Protein AF-A0AA88X425-F1 (afdb_monomer_lite)

Foldseek 3Di:
DLLVLLLLCQQAQQQLLLQCLVPLDLVSLQVSQVVVLVVLPQPLLSVVQLVQQLVLLVVLCVPPVVQVVSVVSNVVVVVVVPTGRGNRSSQSSSCNSVPHHSLVSSLVVLLVVSLVSLVVCCVVVVAPPVRSVVVSVVCSVVSVVSNVVRHPDHNVSRDRPCVVSSVVSSCQVVDPDDPDSD

pLDDT: mean 90.87, std 10.27, range [37.12, 98.5]

Structure (mmCIF, N/CA/C/O backbone):
data_AF-A0AA88X425-F1
#
_entry.id   AF-A0AA88X425-F1
#
loop_
_atom_site.group_PDB
_atom_site.id
_atom_site.type_symbol
_atom_site.label_atom_id
_atom_site.label_alt_id
_atom_site.label_comp_id
_atom_site.label_asym_id
_atom_site.label_entity_id
_atom_site.label_seq_id
_atom_site.pdbx_PDB_ins_code
_atom_site.Cartn_x
_atom_site.Cartn_y
_atom_site.Cartn_z
_atom_site.occupancy
_atom_site.B_iso_or_equiv
_atom_site.auth_seq_id
_atom_site.auth_comp_id
_atom_site.auth_asym_id
_atom_site.auth_atom_id
_atom_site.pdbx_PDB_model_num
ATOM 1 N N . MET A 1 1 ? -16.457 8.796 11.958 1.00 37.12 1 MET A N 1
ATOM 2 C CA . MET A 1 1 ? -15.255 8.213 12.606 1.00 37.12 1 MET A CA 1
ATOM 3 C C . MET A 1 1 ? -14.405 7.345 11.659 1.00 37.12 1 MET A C 1
ATOM 5 O O . MET A 1 1 ? -13.190 7.401 11.772 1.00 37.12 1 MET A O 1
ATOM 9 N N . ALA A 1 2 ? -14.983 6.612 10.690 1.00 41.81 2 ALA A N 1
ATOM 10 C CA . ALA A 1 2 ? -14.214 5.836 9.695 1.00 41.81 2 ALA A CA 1
ATOM 11 C C . ALA A 1 2 ? -13.399 6.697 8.697 1.00 41.81 2 ALA A C 1
ATOM 13 O O . ALA A 1 2 ? -12.271 6.350 8.366 1.00 41.81 2 ALA A O 1
ATOM 14 N N . ILE A 1 3 ? -13.925 7.858 8.287 1.00 47.84 3 ILE A N 1
ATOM 15 C CA . ILE A 1 3 ? -13.300 8.752 7.288 1.00 47.84 3 ILE A CA 1
ATOM 16 C C . ILE A 1 3 ? -11.956 9.331 7.771 1.00 47.84 3 ILE A C 1
ATOM 18 O O . ILE A 1 3 ? -11.005 9.424 7.001 1.00 47.84 3 ILE A O 1
ATOM 22 N N . ALA A 1 4 ? -11.839 9.645 9.067 1.00 48.06 4 ALA A N 1
ATOM 23 C CA . ALA A 1 4 ? -10.615 10.207 9.643 1.00 48.06 4 ALA A CA 1
ATOM 24 C C . ALA A 1 4 ? -9.417 9.245 9.560 1.00 48.06 4 ALA A C 1
ATOM 26 O O . ALA A 1 4 ? -8.281 9.698 9.473 1.00 48.06 4 ALA A O 1
ATOM 27 N N . ARG A 1 5 ? -9.664 7.925 9.539 1.00 53.47 5 ARG A N 1
ATOM 28 C CA . ARG A 1 5 ? -8.610 6.901 9.440 1.00 53.47 5 ARG A CA 1
ATOM 29 C C . ARG A 1 5 ? -8.034 6.746 8.037 1.00 53.47 5 ARG A C 1
ATOM 31 O O . ARG A 1 5 ? -6.959 6.182 7.895 1.00 53.47 5 ARG A O 1
ATOM 38 N N . LEU A 1 6 ? -8.741 7.235 7.021 1.00 56.09 6 LEU A N 1
ATOM 39 C CA . LEU A 1 6 ? -8.312 7.137 5.629 1.00 56.09 6 LEU A CA 1
ATOM 40 C C . LEU A 1 6 ? -7.502 8.369 5.203 1.00 56.09 6 LEU A C 1
ATOM 42 O O . LEU A 1 6 ? -6.664 8.261 4.317 1.00 56.09 6 LEU A O 1
ATOM 46 N N . HIS A 1 7 ? -7.731 9.523 5.845 1.00 58.97 7 HIS A N 1
ATOM 47 C CA . HIS A 1 7 ? -7.074 10.805 5.555 1.00 58.97 7 HIS A CA 1
ATOM 48 C C . HIS A 1 7 ? -5.539 10.730 5.347 1.00 58.97 7 HIS A C 1
ATOM 50 O O . HIS A 1 7 ? -5.066 11.279 4.348 1.00 58.97 7 HIS A O 1
ATOM 56 N N . PRO A 1 8 ? -4.763 10.015 6.193 1.00 60.03 8 PRO A N 1
ATOM 57 C CA . PRO A 1 8 ? -3.320 9.858 5.996 1.00 60.03 8 PRO A CA 1
ATOM 58 C C . PRO A 1 8 ? -2.946 9.162 4.681 1.00 60.03 8 PRO A C 1
ATOM 60 O O . PRO A 1 8 ? -1.966 9.543 4.050 1.00 60.03 8 PRO A O 1
ATOM 63 N N . SER A 1 9 ? -3.727 8.180 4.222 1.00 66.06 9 SER A N 1
ATOM 64 C CA . SER A 1 9 ? -3.439 7.459 2.976 1.00 66.06 9 SER A CA 1
ATOM 65 C C . SER A 1 9 ? -3.578 8.355 1.743 1.00 66.06 9 SER A C 1
ATOM 67 O O . SER A 1 9 ? -2.790 8.213 0.812 1.00 66.06 9 SER A O 1
ATOM 69 N N . TYR A 1 10 ? -4.515 9.312 1.740 1.00 78.12 10 TYR A N 1
ATOM 70 C CA . TYR A 1 10 ? -4.703 10.206 0.589 1.00 78.12 10 TYR A CA 1
ATOM 71 C C . TYR A 1 10 ? -3.581 11.239 0.472 1.00 78.12 10 TYR A C 1
ATOM 73 O O . TYR A 1 10 ? -2.996 11.392 -0.595 1.00 78.12 10 TYR A O 1
ATOM 81 N N . SER A 1 11 ? -3.273 11.946 1.563 1.00 85.19 11 SER A N 1
ATOM 82 C CA . SER A 1 11 ? -2.317 13.059 1.534 1.00 85.19 11 SER A CA 1
ATOM 83 C C . SER A 1 11 ? -0.861 12.604 1.508 1.00 85.19 11 SER A C 1
ATOM 85 O O . SER A 1 11 ? -0.010 13.324 0.993 1.00 85.19 11 SER A O 1
ATOM 87 N N . LEU A 1 12 ? -0.565 11.423 2.061 1.00 91.38 12 LEU A N 1
ATOM 88 C CA . LEU A 1 12 ? 0.790 10.886 2.094 1.00 91.38 12 LEU A CA 1
ATOM 89 C C . LEU A 1 12 ? 1.071 9.946 0.923 1.00 91.38 12 LEU A C 1
ATOM 91 O O . LEU A 1 12 ? 2.123 10.072 0.319 1.00 91.38 12 LEU A O 1
ATOM 95 N N . LEU A 1 13 ? 0.189 8.988 0.610 1.00 94.56 13 LEU A N 1
ATOM 96 C CA . LEU A 1 13 ? 0.556 7.848 -0.248 1.00 94.56 13 LEU A CA 1
ATOM 97 C C . LEU A 1 13 ? 0.208 8.046 -1.730 1.00 94.56 13 LEU A C 1
ATOM 99 O O . LEU A 1 13 ? 0.926 7.514 -2.579 1.00 94.56 13 LEU A O 1
ATOM 103 N N . LEU A 1 14 ? -0.832 8.822 -2.063 1.00 95.38 14 LEU A N 1
ATOM 104 C CA . LEU A 1 14 ? -1.205 9.081 -3.463 1.00 95.38 14 LEU A CA 1
ATOM 105 C C . LEU A 1 14 ? -0.087 9.723 -4.296 1.00 95.38 14 LEU A C 1
ATOM 107 O O . LEU A 1 14 ? 0.129 9.240 -5.408 1.00 95.38 14 LEU A O 1
ATOM 111 N N . PRO A 1 15 ? 0.690 10.703 -3.789 1.00 96.12 15 PRO A N 1
ATOM 112 C CA . PRO A 1 15 ? 1.814 11.253 -4.546 1.00 96.12 15 PRO A CA 1
ATOM 113 C C . PRO A 1 15 ? 2.869 10.205 -4.935 1.00 96.12 15 PRO A C 1
ATOM 115 O O . PRO A 1 15 ? 3.408 10.240 -6.041 1.00 96.12 15 PRO A O 1
ATOM 118 N N . PHE A 1 16 ? 3.132 9.218 -4.067 1.00 97.38 16 PHE A N 1
ATOM 119 C CA . PHE A 1 16 ? 4.064 8.125 -4.376 1.00 97.38 16 PHE A CA 1
ATOM 120 C C . PHE A 1 16 ? 3.514 7.197 -5.458 1.00 97.38 16 PHE A C 1
ATOM 122 O O . PHE A 1 16 ? 4.269 6.755 -6.322 1.00 97.38 16 PHE A O 1
ATOM 129 N N . ILE A 1 17 ? 2.210 6.911 -5.428 1.00 97.69 17 ILE A N 1
ATOM 130 C CA . ILE A 1 17 ? 1.549 6.094 -6.453 1.00 97.69 17 ILE A CA 1
ATOM 131 C C . ILE A 1 17 ? 1.553 6.832 -7.784 1.00 97.69 17 ILE A C 1
ATOM 133 O O . ILE A 1 17 ? 1.909 6.237 -8.797 1.00 97.69 17 ILE A O 1
ATOM 137 N N . TYR A 1 18 ? 1.211 8.120 -7.782 1.00 97.81 18 TYR A N 1
ATOM 138 C CA . TYR A 1 18 ? 1.234 8.966 -8.969 1.00 97.81 18 TYR A CA 1
ATOM 139 C C . TYR A 1 18 ? 2.614 8.954 -9.632 1.00 97.81 18 TYR A C 1
ATOM 141 O O . TYR A 1 18 ? 2.729 8.567 -10.793 1.00 97.81 18 TYR A O 1
ATOM 149 N N . ALA A 1 19 ? 3.667 9.288 -8.880 1.00 98.00 19 ALA A N 1
ATOM 150 C CA . ALA A 1 19 ? 5.027 9.334 -9.408 1.00 98.00 19 ALA A CA 1
ATOM 151 C C . ALA A 1 19 ? 5.512 7.966 -9.917 1.00 98.00 19 ALA A C 1
ATOM 153 O O . ALA A 1 19 ? 6.100 7.891 -10.993 1.00 98.00 19 ALA A O 1
ATOM 154 N N . ALA A 1 20 ? 5.231 6.881 -9.184 1.00 97.94 20 ALA A N 1
ATOM 155 C CA . ALA A 1 20 ? 5.618 5.532 -9.599 1.00 97.94 20 ALA A CA 1
ATOM 156 C C . ALA A 1 20 ? 4.827 5.025 -10.816 1.00 97.94 20 ALA A C 1
ATOM 158 O O . ALA A 1 20 ? 5.360 4.251 -11.602 1.00 97.94 20 ALA A O 1
ATOM 159 N N . THR A 1 21 ? 3.572 5.456 -10.979 1.00 98.25 21 THR A N 1
ATOM 160 C CA . THR A 1 21 ? 2.750 5.098 -12.147 1.00 98.25 21 THR A CA 1
ATOM 161 C C . THR A 1 21 ? 3.203 5.862 -13.389 1.00 98.25 21 THR A C 1
ATOM 163 O O . THR A 1 21 ? 3.285 5.281 -14.464 1.00 98.25 21 THR A O 1
ATOM 166 N N . MET A 1 22 ? 3.512 7.156 -13.244 1.00 98.06 22 MET A N 1
ATOM 167 C CA . MET A 1 22 ? 3.965 8.009 -14.351 1.00 98.06 22 MET A CA 1
ATOM 168 C C . MET A 1 22 ? 5.350 7.613 -14.874 1.00 98.06 22 MET A C 1
ATOM 170 O O . MET A 1 22 ? 5.587 7.683 -16.078 1.00 98.06 22 MET A O 1
ATOM 174 N N . SER A 1 23 ? 6.241 7.182 -13.979 1.00 97.50 23 SER A N 1
ATOM 175 C CA . SER A 1 23 ? 7.595 6.733 -14.314 1.00 97.50 23 SER A CA 1
ATOM 176 C C . SER A 1 23 ? 7.870 5.367 -13.672 1.00 97.50 23 SER A C 1
ATOM 178 O O . SER A 1 23 ? 8.504 5.294 -12.613 1.00 97.50 23 SER A O 1
ATOM 180 N N . PRO A 1 24 ? 7.376 4.268 -14.279 1.00 97.25 24 PRO A N 1
ATOM 181 C CA . PRO A 1 24 ? 7.465 2.925 -13.715 1.00 97.25 24 PRO A CA 1
ATOM 182 C C . PRO A 1 24 ? 8.839 2.278 -13.972 1.00 97.25 24 PRO A C 1
ATOM 184 O O . PRO A 1 24 ? 8.956 1.204 -14.562 1.00 97.25 24 PRO A O 1
ATOM 187 N N . ASP A 1 25 ? 9.902 2.945 -13.525 1.00 96.56 25 ASP A N 1
ATOM 188 C CA . ASP A 1 25 ? 11.291 2.508 -13.659 1.00 96.56 25 ASP A CA 1
ATOM 189 C C . ASP A 1 25 ? 11.969 2.280 -12.293 1.00 96.56 25 ASP A C 1
ATOM 191 O O . ASP A 1 25 ? 11.482 2.682 -11.232 1.00 96.56 25 ASP A O 1
ATOM 195 N N . MET A 1 26 ? 13.115 1.591 -12.308 1.00 94.81 26 MET A N 1
ATOM 196 C CA . MET A 1 26 ? 13.769 1.128 -11.080 1.00 94.81 26 MET A CA 1
ATOM 197 C C . MET A 1 26 ? 14.377 2.285 -10.287 1.00 94.81 26 MET A C 1
ATOM 199 O O . MET A 1 26 ? 14.355 2.266 -9.057 1.00 94.81 26 MET A O 1
ATOM 203 N N . GLN A 1 27 ? 14.890 3.305 -10.976 1.00 95.19 27 GLN A N 1
ATOM 204 C CA . GLN A 1 27 ? 15.505 4.468 -10.347 1.00 95.19 27 GLN A CA 1
ATOM 205 C C . GLN A 1 27 ? 14.447 5.307 -9.629 1.00 95.19 27 GLN A C 1
ATOM 207 O O . GLN A 1 27 ? 14.647 5.681 -8.465 1.00 95.19 27 GLN A O 1
ATOM 212 N N . THR A 1 28 ? 13.314 5.555 -10.289 1.00 96.62 28 THR A N 1
ATOM 213 C CA . THR A 1 28 ? 12.164 6.246 -9.704 1.00 96.62 28 THR A CA 1
ATOM 214 C C . THR A 1 28 ? 11.634 5.471 -8.508 1.00 96.62 28 THR A C 1
ATOM 216 O O . THR A 1 28 ? 11.567 6.029 -7.411 1.00 96.62 28 THR A O 1
ATOM 219 N N . TRP A 1 29 ? 11.347 4.174 -8.659 1.00 96.00 29 TRP A N 1
ATOM 220 C CA . TRP A 1 29 ? 10.877 3.347 -7.547 1.00 96.00 29 TRP A CA 1
ATOM 221 C C . TRP A 1 29 ? 11.838 3.391 -6.349 1.00 96.00 29 TRP A C 1
ATOM 223 O O . TRP A 1 29 ? 11.402 3.670 -5.231 1.00 96.00 29 TRP A O 1
ATOM 233 N N . HIS A 1 30 ? 13.144 3.192 -6.553 1.00 96.12 30 HIS A N 1
ATOM 234 C CA . HIS A 1 30 ? 14.127 3.226 -5.462 1.00 96.12 30 HIS A CA 1
ATOM 235 C C . HIS A 1 30 ? 14.192 4.593 -4.773 1.00 96.12 30 HIS A C 1
ATOM 237 O O . HIS A 1 30 ? 14.302 4.653 -3.546 1.00 96.12 30 HIS A O 1
ATOM 243 N N . LYS A 1 31 ? 14.105 5.695 -5.532 1.00 96.06 31 LYS A N 1
ATOM 244 C CA . LYS A 1 31 ? 14.049 7.056 -4.974 1.00 96.06 31 LYS A CA 1
ATOM 245 C C . LYS A 1 31 ? 12.809 7.231 -4.098 1.00 96.06 31 LYS A C 1
ATOM 247 O O . LYS A 1 31 ? 12.939 7.631 -2.942 1.00 96.06 31 LYS A O 1
ATOM 252 N N . LEU A 1 32 ? 11.633 6.904 -4.630 1.00 97.00 32 LEU A N 1
ATOM 253 C CA . LEU A 1 32 ? 10.355 7.003 -3.921 1.00 97.00 32 LEU A CA 1
ATOM 254 C C . LEU A 1 32 ? 10.344 6.149 -2.657 1.00 97.00 32 LEU A C 1
ATOM 256 O O . LEU A 1 32 ? 9.890 6.591 -1.607 1.00 97.00 32 LEU A O 1
ATOM 260 N N . ASN A 1 33 ? 10.899 4.945 -2.745 1.00 95.62 33 ASN A N 1
ATOM 261 C CA . ASN A 1 33 ? 10.986 4.029 -1.626 1.00 95.62 33 ASN A CA 1
ATOM 262 C C . ASN A 1 33 ? 11.859 4.582 -0.492 1.00 95.62 33 ASN A C 1
ATOM 264 O O . ASN A 1 33 ? 11.437 4.527 0.655 1.00 95.62 33 ASN A O 1
ATOM 268 N N . ARG A 1 34 ? 13.025 5.173 -0.797 1.00 94.75 34 ARG A N 1
ATOM 269 C CA . ARG A 1 34 ? 13.873 5.826 0.221 1.00 94.75 34 ARG A CA 1
ATOM 270 C C . ARG A 1 34 ? 13.172 7.003 0.897 1.00 94.75 34 ARG A C 1
ATOM 272 O O . ARG A 1 34 ? 13.275 7.153 2.109 1.00 94.75 34 ARG A O 1
ATOM 279 N N . ILE A 1 35 ? 12.461 7.824 0.123 1.00 95.31 35 ILE A N 1
ATOM 280 C CA . ILE A 1 35 ? 11.703 8.958 0.670 1.00 95.31 35 ILE A CA 1
ATOM 281 C C . ILE A 1 35 ? 10.599 8.443 1.600 1.00 95.31 35 ILE A C 1
ATOM 283 O O . ILE A 1 35 ? 10.456 8.938 2.716 1.00 95.31 35 ILE A O 1
ATOM 287 N N . LEU A 1 36 ? 9.842 7.427 1.176 1.00 94.88 36 LEU A N 1
ATOM 288 C CA . LEU A 1 36 ? 8.753 6.887 1.985 1.00 94.88 36 LEU A CA 1
ATOM 289 C C . LEU A 1 36 ? 9.265 6.190 3.252 1.00 94.88 36 LEU A C 1
ATOM 291 O O . LEU A 1 36 ? 8.680 6.386 4.314 1.00 94.88 36 LEU A O 1
ATOM 295 N N . ASP A 1 37 ? 10.366 5.440 3.164 1.00 94.31 37 ASP A N 1
ATOM 296 C CA . ASP A 1 37 ? 10.998 4.782 4.317 1.00 94.31 37 ASP A CA 1
ATOM 297 C C . ASP A 1 37 ? 11.432 5.806 5.377 1.00 94.31 37 ASP A C 1
ATOM 299 O O . ASP A 1 37 ? 11.158 5.625 6.564 1.00 94.31 37 ASP A O 1
ATOM 303 N N . ALA A 1 38 ? 11.998 6.938 4.938 1.00 92.25 38 ALA A N 1
ATOM 304 C CA . ALA A 1 38 ? 12.353 8.056 5.810 1.00 92.25 38 ALA A CA 1
ATOM 305 C C . ALA A 1 38 ? 11.131 8.807 6.373 1.00 92.25 38 ALA A C 1
ATOM 307 O O . ALA A 1 38 ? 11.210 9.389 7.453 1.00 92.25 38 ALA A O 1
ATOM 308 N N . THR A 1 39 ? 10.000 8.799 5.660 1.00 90.81 39 THR A N 1
ATOM 309 C CA . THR A 1 39 ? 8.777 9.507 6.074 1.00 90.81 39 THR A CA 1
ATOM 310 C C . THR A 1 39 ? 7.945 8.695 7.072 1.00 90.81 39 THR A C 1
ATOM 312 O O . THR A 1 39 ? 7.282 9.264 7.939 1.00 90.81 39 THR A O 1
ATOM 315 N N . LEU A 1 40 ? 7.973 7.361 6.981 1.00 89.81 40 LEU A N 1
ATOM 316 C CA . LEU A 1 40 ? 7.256 6.463 7.889 1.00 89.81 40 LEU A CA 1
ATOM 317 C C . LEU A 1 40 ? 8.048 6.263 9.191 1.00 89.81 40 LEU A C 1
ATOM 319 O O . LEU A 1 40 ? 8.757 5.271 9.373 1.00 89.81 40 LEU A O 1
ATOM 323 N N . THR A 1 41 ? 7.902 7.212 10.115 1.00 85.50 41 THR A N 1
ATOM 324 C CA . THR A 1 41 ? 8.562 7.202 11.434 1.00 85.50 41 THR A CA 1
ATOM 325 C C . THR A 1 41 ? 8.009 6.127 12.372 1.00 85.50 41 THR A C 1
ATOM 327 O O . THR A 1 41 ? 8.732 5.603 13.221 1.00 85.50 41 THR A O 1
ATOM 330 N N . ASN A 1 42 ? 6.744 5.751 12.198 1.00 86.44 42 ASN A N 1
ATOM 331 C CA . ASN A 1 42 ? 6.103 4.662 12.918 1.00 86.44 42 ASN A CA 1
ATOM 332 C C . ASN A 1 42 ? 6.552 3.289 12.392 1.00 86.44 42 ASN A C 1
ATOM 334 O O . ASN A 1 42 ? 6.225 2.894 11.270 1.00 86.44 42 ASN A O 1
ATOM 338 N N . GLU A 1 43 ? 7.239 2.515 13.236 1.00 89.12 43 GLU A N 1
ATOM 339 C CA . GLU A 1 43 ? 7.752 1.190 12.877 1.00 89.12 43 GLU A CA 1
ATOM 340 C C . GLU A 1 43 ? 6.643 0.196 12.494 1.00 89.12 43 GLU A C 1
ATOM 342 O O . GLU A 1 43 ? 6.840 -0.615 11.585 1.00 89.12 43 GLU A O 1
ATOM 347 N N . VAL A 1 44 ? 5.473 0.263 13.137 1.00 91.19 44 VAL A N 1
ATOM 348 C CA . VAL A 1 44 ? 4.334 -0.620 12.841 1.00 91.19 44 VAL A CA 1
ATOM 349 C C . VAL A 1 44 ? 3.818 -0.351 11.428 1.00 91.19 44 VAL A C 1
ATOM 351 O O . VAL A 1 44 ? 3.718 -1.275 10.616 1.00 91.19 44 VAL A O 1
ATOM 354 N N . GLY A 1 45 ? 3.561 0.920 11.104 1.00 89.81 45 GLY A N 1
ATOM 355 C CA . GLY A 1 45 ? 3.130 1.340 9.769 1.00 89.81 45 GLY A CA 1
ATOM 356 C C . GLY A 1 45 ? 4.183 1.063 8.695 1.00 89.81 45 GLY A C 1
ATOM 357 O O . GLY A 1 45 ? 3.862 0.538 7.625 1.00 89.81 45 GLY A O 1
ATOM 358 N N . ARG A 1 46 ? 5.460 1.322 9.000 1.00 92.44 46 ARG A N 1
ATOM 359 C CA . ARG A 1 46 ? 6.589 1.033 8.107 1.00 92.44 46 ARG A CA 1
ATOM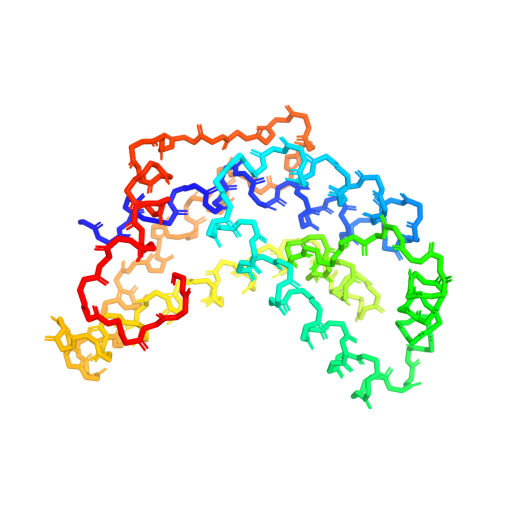 360 C C . ARG A 1 46 ? 6.676 -0.459 7.778 1.00 92.44 46 ARG A C 1
ATOM 362 O O . ARG A 1 46 ? 6.699 -0.816 6.601 1.00 92.44 46 ARG A O 1
ATOM 369 N N . LYS A 1 47 ? 6.645 -1.343 8.784 1.00 93.50 47 LYS A N 1
ATOM 370 C CA . LYS A 1 47 ? 6.674 -2.807 8.590 1.00 93.50 47 LYS A CA 1
ATOM 371 C C . LYS A 1 47 ? 5.472 -3.316 7.799 1.00 93.50 47 LYS A C 1
ATOM 373 O O . LYS A 1 47 ? 5.647 -4.159 6.915 1.00 93.50 47 LYS A O 1
ATOM 378 N N . ALA A 1 48 ? 4.275 -2.798 8.077 1.00 92.62 48 ALA A N 1
ATOM 379 C CA . ALA A 1 48 ? 3.069 -3.147 7.329 1.00 92.62 48 ALA A CA 1
ATOM 380 C C . ALA A 1 48 ? 3.212 -2.780 5.843 1.00 92.62 48 ALA A C 1
ATOM 382 O O . ALA A 1 48 ? 2.977 -3.619 4.973 1.00 92.62 48 ALA A O 1
ATOM 383 N N . SER A 1 49 ? 3.691 -1.564 5.558 1.00 95.25 49 SER A N 1
ATOM 384 C CA . SER A 1 49 ? 3.942 -1.084 4.196 1.00 95.25 49 SER A CA 1
ATOM 385 C C . SER A 1 49 ? 4.966 -1.950 3.451 1.00 95.25 49 SER A C 1
ATOM 387 O O . SER A 1 49 ? 4.715 -2.333 2.308 1.00 95.25 49 SER A O 1
ATOM 389 N N . ILE A 1 50 ? 6.080 -2.320 4.096 1.00 96.25 50 ILE A N 1
ATOM 390 C CA . ILE A 1 50 ? 7.114 -3.190 3.501 1.00 96.25 50 ILE A CA 1
ATOM 391 C C . ILE A 1 50 ? 6.569 -4.592 3.221 1.00 96.25 50 ILE A C 1
ATOM 393 O O . ILE A 1 50 ? 6.819 -5.168 2.163 1.00 96.25 50 ILE A O 1
ATOM 397 N N . THR A 1 51 ? 5.813 -5.154 4.163 1.00 95.88 51 THR A N 1
ATOM 398 C CA . THR A 1 51 ? 5.256 -6.505 4.031 1.00 95.88 51 THR A CA 1
ATOM 399 C C . THR A 1 51 ? 4.256 -6.568 2.878 1.00 95.88 51 THR A C 1
ATOM 401 O O . THR A 1 51 ? 4.327 -7.473 2.045 1.00 95.88 51 THR A O 1
ATOM 404 N N . GLN A 1 52 ? 3.359 -5.582 2.790 1.00 95.94 52 GLN A N 1
ATOM 405 C CA . GLN A 1 52 ? 2.367 -5.490 1.719 1.00 95.94 52 GLN A CA 1
ATOM 406 C C . GLN A 1 52 ? 3.019 -5.288 0.347 1.00 95.94 52 GLN A C 1
ATOM 408 O O . GLN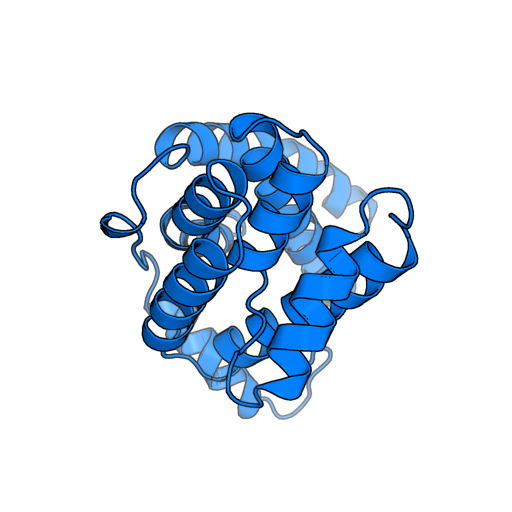 A 1 52 ? 2.674 -6.004 -0.590 1.00 95.94 52 GLN A O 1
ATOM 413 N N . GLY A 1 53 ? 3.992 -4.379 0.217 1.00 97.38 53 GLY A N 1
ATOM 414 C CA . GLY A 1 53 ? 4.669 -4.167 -1.065 1.00 97.38 53 GLY A CA 1
ATOM 415 C C . GLY A 1 53 ? 5.532 -5.358 -1.488 1.00 97.38 53 GLY A C 1
ATOM 416 O O . GLY A 1 53 ? 5.483 -5.754 -2.651 1.00 97.38 53 GLY A O 1
ATOM 417 N N . SER A 1 54 ? 6.225 -6.015 -0.550 1.00 96.75 54 SER A N 1
ATOM 418 C CA . SER A 1 54 ? 6.966 -7.262 -0.821 1.00 96.75 54 SER A CA 1
ATOM 419 C C . SER A 1 54 ? 6.043 -8.374 -1.327 1.00 96.75 54 SER A C 1
ATOM 421 O O . SER A 1 54 ? 6.366 -9.082 -2.283 1.00 96.75 54 SER A O 1
ATOM 423 N N . ALA A 1 55 ? 4.875 -8.535 -0.698 1.00 97.56 55 ALA A N 1
ATOM 424 C CA . ALA A 1 55 ? 3.884 -9.511 -1.131 1.00 97.56 55 ALA A CA 1
ATOM 425 C C . ALA A 1 55 ? 3.320 -9.162 -2.517 1.00 97.56 55 ALA A C 1
ATOM 427 O O . ALA A 1 55 ? 3.229 -10.049 -3.368 1.00 97.56 55 ALA A O 1
ATOM 428 N N . LEU A 1 56 ? 3.006 -7.886 -2.757 1.00 98.06 56 LEU A N 1
ATOM 429 C CA . LEU A 1 56 ? 2.451 -7.407 -4.020 1.00 98.06 56 LEU A CA 1
ATOM 430 C C . LEU A 1 56 ? 3.409 -7.641 -5.192 1.00 98.06 56 LEU A C 1
ATOM 432 O O . LEU A 1 56 ? 3.010 -8.279 -6.162 1.00 98.06 56 LEU A O 1
ATOM 436 N N . ILE A 1 57 ? 4.675 -7.214 -5.097 1.00 97.69 57 ILE A N 1
ATOM 437 C CA . ILE A 1 57 ? 5.639 -7.412 -6.195 1.00 97.69 57 ILE A CA 1
ATOM 438 C C . ILE A 1 57 ? 5.919 -8.897 -6.444 1.00 97.69 57 ILE A C 1
ATOM 440 O O . ILE A 1 57 ? 6.126 -9.317 -7.581 1.00 97.69 57 ILE A O 1
ATOM 444 N N . ARG A 1 58 ? 5.898 -9.721 -5.387 1.00 97.94 58 ARG A N 1
ATOM 445 C CA . ARG A 1 58 ? 6.082 -11.169 -5.508 1.00 97.94 58 ARG A CA 1
ATOM 446 C C . ARG A 1 58 ? 4.952 -11.803 -6.312 1.00 97.94 58 ARG A C 1
ATOM 448 O O . ARG A 1 58 ? 5.246 -12.608 -7.191 1.00 97.94 58 ARG A O 1
ATOM 455 N N . VAL A 1 59 ? 3.702 -11.444 -6.012 1.00 98.31 59 VAL A N 1
ATOM 456 C CA . VAL A 1 59 ? 2.526 -11.931 -6.748 1.00 98.31 59 VAL A CA 1
ATOM 457 C C . VAL A 1 59 ? 2.523 -11.374 -8.169 1.00 98.31 59 VAL A C 1
ATOM 459 O O . VAL A 1 59 ? 2.389 -12.150 -9.107 1.00 98.31 59 VAL A O 1
ATOM 462 N N . ALA A 1 60 ? 2.756 -10.073 -8.347 1.00 98.19 60 ALA A N 1
ATOM 463 C CA . ALA A 1 60 ? 2.770 -9.437 -9.662 1.00 98.19 60 ALA A CA 1
ATOM 464 C C . ALA A 1 60 ? 3.800 -10.086 -10.603 1.00 98.19 60 ALA A C 1
ATOM 466 O O . ALA A 1 60 ? 3.457 -10.462 -11.717 1.00 98.19 60 ALA A O 1
ATOM 467 N N . ALA A 1 61 ? 5.029 -10.320 -10.131 1.00 98.00 61 ALA A N 1
ATOM 468 C CA . ALA A 1 61 ? 6.075 -10.987 -10.910 1.00 98.00 61 ALA A CA 1
ATOM 469 C C . ALA A 1 61 ? 5.783 -12.467 -11.233 1.00 98.00 61 ALA A C 1
ATOM 471 O O . ALA A 1 61 ? 6.414 -13.027 -12.126 1.00 98.00 61 ALA A O 1
ATOM 472 N N . ALA A 1 62 ? 4.894 -13.121 -10.479 1.00 98.31 62 ALA A N 1
ATOM 473 C CA . ALA A 1 62 ? 4.490 -14.505 -10.725 1.00 98.31 62 ALA A CA 1
ATOM 474 C C . ALA A 1 62 ? 3.275 -14.604 -11.660 1.00 98.31 62 ALA A C 1
ATOM 476 O O . ALA A 1 62 ? 3.186 -15.555 -12.428 1.00 98.31 62 ALA A O 1
ATOM 477 N N . VAL A 1 63 ? 2.350 -13.644 -11.574 1.00 98.38 63 VAL A N 1
ATOM 478 C CA . VAL A 1 63 ? 1.103 -13.621 -12.351 1.00 98.38 63 VAL A CA 1
ATOM 479 C C . VAL A 1 63 ? 1.324 -13.018 -13.738 1.00 98.38 63 VAL A C 1
ATOM 481 O O . VAL A 1 63 ? 0.940 -13.633 -14.725 1.00 98.38 63 VAL A O 1
ATOM 484 N N . PHE A 1 64 ? 1.974 -11.856 -13.823 1.00 97.88 64 PHE A N 1
ATOM 485 C CA . PHE A 1 64 ? 2.133 -11.099 -15.068 1.00 97.88 64 PHE A CA 1
ATOM 486 C C . PHE A 1 64 ? 3.439 -11.469 -15.779 1.00 97.88 64 PHE A C 1
ATOM 488 O O . PHE A 1 64 ? 4.369 -10.668 -15.895 1.00 97.88 64 PHE A O 1
ATOM 495 N N . THR A 1 65 ? 3.543 -12.726 -16.209 1.00 97.50 65 THR A N 1
ATOM 496 C CA . THR A 1 65 ? 4.744 -13.252 -16.889 1.00 97.50 65 THR A CA 1
ATOM 497 C C . THR A 1 65 ? 5.038 -12.568 -18.228 1.00 97.50 65 THR A C 1
ATOM 499 O O . THR A 1 65 ? 6.190 -12.508 -18.654 1.00 97.50 65 THR A O 1
ATOM 502 N N . GLU A 1 66 ? 4.010 -11.998 -18.852 1.00 97.44 66 GLU A N 1
ATOM 503 C CA . GLU A 1 66 ? 4.053 -11.161 -20.047 1.00 97.44 66 GLU A CA 1
ATOM 504 C C . GLU A 1 66 ? 4.697 -9.785 -19.811 1.00 97.44 66 GLU A C 1
ATOM 506 O O . GLU A 1 66 ? 5.011 -9.088 -20.775 1.00 97.44 66 GLU A O 1
ATOM 511 N N . VAL A 1 67 ? 4.969 -9.419 -18.550 1.00 97.81 67 VAL A N 1
ATOM 512 C CA . VAL A 1 67 ? 5.710 -8.213 -18.152 1.00 97.81 67 VAL A CA 1
ATOM 513 C C . VAL A 1 67 ? 6.997 -8.611 -17.400 1.00 97.81 67 VAL A C 1
ATOM 515 O O . VAL A 1 67 ? 7.069 -8.531 -16.169 1.00 97.81 67 VAL A O 1
ATOM 518 N N . PRO A 1 68 ? 8.068 -9.034 -18.109 1.00 96.88 68 PRO A N 1
ATOM 519 C CA . PRO A 1 68 ? 9.281 -9.572 -17.481 1.00 96.88 68 PRO A CA 1
ATOM 520 C C . PRO A 1 68 ? 10.023 -8.580 -16.576 1.00 96.88 68 PRO A C 1
ATOM 522 O O . PRO A 1 68 ? 10.755 -8.993 -15.670 1.00 96.88 68 PRO A O 1
ATOM 525 N N . SER A 1 69 ? 9.828 -7.275 -16.797 1.00 97.00 69 SER A N 1
ATOM 526 C CA . SER A 1 69 ? 10.436 -6.207 -15.999 1.00 97.00 69 SER A CA 1
ATOM 527 C C . SER A 1 69 ? 10.081 -6.317 -14.515 1.00 97.00 69 SER A C 1
ATOM 529 O O . SER A 1 69 ? 10.958 -6.103 -13.683 1.00 97.00 69 SER A O 1
ATOM 531 N N . LEU A 1 70 ? 8.866 -6.752 -14.155 1.00 97.19 70 LEU A N 1
ATOM 532 C CA . LEU A 1 70 ? 8.452 -6.942 -12.756 1.00 97.19 70 LEU A CA 1
ATOM 533 C C . LEU A 1 70 ? 9.357 -7.931 -12.013 1.00 97.19 70 LEU A C 1
ATOM 535 O O . LEU A 1 70 ? 9.824 -7.656 -10.904 1.00 97.19 70 LEU A O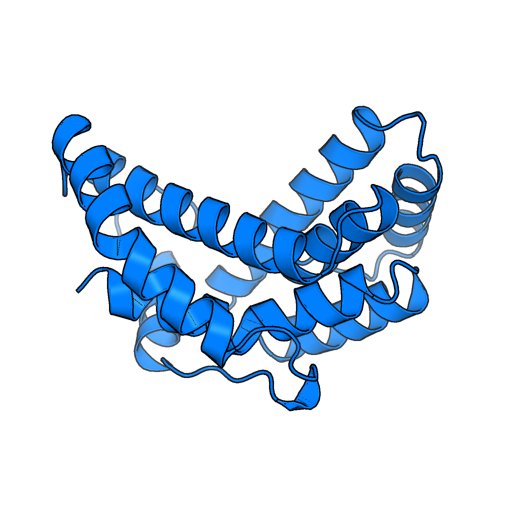 1
ATOM 539 N N . LYS A 1 71 ? 9.625 -9.085 -12.634 1.00 97.19 71 LYS A N 1
ATOM 540 C CA . LYS A 1 71 ? 10.506 -10.109 -12.065 1.00 97.19 71 LYS A CA 1
ATOM 541 C C . LYS A 1 71 ? 11.953 -9.623 -12.024 1.00 97.19 71 LYS A C 1
ATOM 543 O O . LYS A 1 71 ? 12.600 -9.755 -10.989 1.00 97.19 71 LYS A O 1
ATOM 548 N N . MET A 1 72 ? 12.430 -9.015 -13.110 1.00 96.38 72 MET A N 1
ATOM 549 C CA . MET A 1 72 ? 13.795 -8.489 -13.200 1.00 96.38 72 MET A CA 1
ATOM 550 C C . MET A 1 72 ? 14.075 -7.438 -12.117 1.00 96.38 72 MET A C 1
ATOM 552 O O . MET A 1 72 ? 15.041 -7.569 -11.369 1.00 96.38 72 MET A O 1
ATOM 556 N N . MET A 1 73 ? 13.204 -6.436 -11.974 1.00 95.38 73 MET A N 1
ATOM 557 C CA . M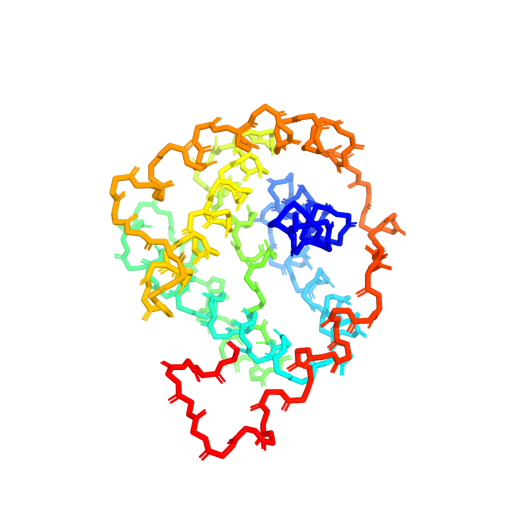ET A 1 73 ? 13.351 -5.365 -10.982 1.00 95.38 73 MET A CA 1
ATOM 558 C C . MET A 1 73 ? 13.319 -5.904 -9.549 1.00 95.38 73 MET A C 1
ATOM 560 O O . MET A 1 73 ? 14.107 -5.463 -8.706 1.00 95.38 73 MET A O 1
ATOM 564 N N . ARG A 1 74 ? 12.441 -6.880 -9.272 1.00 95.56 74 ARG A N 1
ATOM 565 C CA . ARG A 1 74 ? 12.374 -7.559 -7.973 1.00 95.56 74 ARG A CA 1
ATOM 566 C C . ARG A 1 74 ? 13.678 -8.289 -7.664 1.00 95.56 74 ARG A C 1
ATOM 568 O O . ARG A 1 74 ? 14.252 -8.065 -6.602 1.00 95.56 74 ARG A O 1
ATOM 575 N N . ASP A 1 75 ? 14.139 -9.141 -8.574 1.00 95.44 75 ASP A N 1
ATOM 576 C CA . ASP A 1 75 ? 15.301 -10.003 -8.349 1.00 95.44 75 ASP A CA 1
ATOM 577 C C . ASP A 1 75 ? 16.596 -9.171 -8.236 1.00 95.44 75 ASP A C 1
ATOM 579 O O . ASP A 1 75 ? 17.403 -9.412 -7.337 1.00 95.44 75 ASP A O 1
ATOM 583 N N . MET A 1 76 ? 16.750 -8.115 -9.047 1.00 93.69 76 MET A N 1
ATOM 584 C CA . MET A 1 76 ? 17.859 -7.156 -8.924 1.00 93.69 76 MET A CA 1
ATOM 585 C C . MET A 1 76 ? 17.856 -6.429 -7.573 1.00 93.69 76 MET A C 1
ATOM 587 O O . MET A 1 76 ? 18.902 -6.281 -6.942 1.00 93.69 76 MET A O 1
ATOM 591 N N . SER A 1 77 ? 16.683 -5.993 -7.106 1.00 92.25 77 SER A N 1
ATOM 592 C CA . SER A 1 77 ? 16.571 -5.252 -5.842 1.00 92.25 77 SER A CA 1
ATOM 593 C C . SER A 1 77 ? 16.775 -6.149 -4.619 1.00 92.25 77 SER A C 1
ATOM 595 O O . SER A 1 77 ? 17.353 -5.703 -3.630 1.00 92.25 77 SER A O 1
ATOM 597 N N . LEU A 1 78 ? 16.367 -7.423 -4.695 1.00 91.25 78 LEU A N 1
ATOM 598 C CA . LEU A 1 78 ? 16.680 -8.430 -3.676 1.00 91.25 78 LEU A CA 1
ATOM 599 C C . LEU A 1 78 ? 18.183 -8.731 -3.626 1.00 91.25 78 LEU A C 1
ATOM 601 O O . LEU A 1 78 ? 18.748 -8.799 -2.537 1.00 91.25 78 LEU A O 1
ATOM 605 N N . GLY A 1 79 ? 18.838 -8.858 -4.786 1.00 87.25 79 GLY A N 1
ATOM 606 C CA . GLY A 1 79 ? 20.282 -9.098 -4.875 1.00 87.25 79 GLY A CA 1
ATOM 607 C C . GLY A 1 79 ? 21.137 -7.957 -4.311 1.00 87.25 79 GLY A C 1
ATOM 608 O O . GLY A 1 79 ? 22.221 -8.208 -3.793 1.00 87.25 79 GLY A O 1
ATOM 609 N N . ALA A 1 80 ? 20.642 -6.717 -4.359 1.00 83.62 80 ALA A N 1
ATOM 610 C CA . ALA A 1 80 ? 21.325 -5.547 -3.804 1.00 83.62 80 ALA A CA 1
ATOM 611 C C . ALA A 1 80 ? 21.222 -5.423 -2.266 1.00 83.62 80 ALA A C 1
ATOM 613 O O . ALA A 1 80 ? 21.971 -4.654 -1.668 1.00 83.62 80 ALA A O 1
ATOM 614 N N . GLY A 1 81 ? 20.295 -6.139 -1.615 1.00 73.25 81 GLY A N 1
ATOM 615 C CA . GLY A 1 81 ? 20.215 -6.272 -0.151 1.00 73.25 81 GLY A CA 1
ATOM 616 C C . GLY A 1 81 ? 19.787 -5.037 0.662 1.00 73.25 81 GLY A C 1
ATOM 617 O O . GLY A 1 81 ? 19.670 -5.146 1.879 1.00 73.25 81 GLY A O 1
ATOM 618 N N . ALA A 1 82 ? 19.530 -3.881 0.037 1.00 69.88 82 ALA A N 1
ATOM 619 C CA . ALA A 1 82 ? 19.347 -2.603 0.747 1.00 69.88 82 ALA A CA 1
ATOM 620 C C . ALA A 1 82 ? 18.053 -1.834 0.406 1.00 69.88 82 ALA A C 1
ATOM 622 O O . ALA A 1 82 ? 17.931 -0.655 0.740 1.00 69.88 82 ALA A O 1
ATOM 623 N N . VAL A 1 83 ? 17.086 -2.457 -0.277 1.00 83.19 83 VAL A N 1
ATOM 624 C CA . VAL A 1 83 ? 15.867 -1.771 -0.740 1.00 83.19 83 VAL A CA 1
ATOM 625 C C . VAL A 1 83 ? 14.629 -2.373 -0.079 1.00 83.19 83 VAL A C 1
ATOM 627 O O . VAL A 1 83 ? 14.271 -3.520 -0.335 1.00 83.19 83 VAL A O 1
ATOM 630 N N . SER A 1 84 ? 13.957 -1.585 0.767 1.00 92.38 84 SER A N 1
ATOM 631 C CA . SER A 1 84 ? 12.609 -1.894 1.265 1.00 92.38 84 SER A CA 1
ATOM 632 C C . SER A 1 84 ? 11.611 -1.979 0.100 1.00 92.38 84 SER A C 1
ATOM 634 O O . SER A 1 84 ? 11.803 -1.343 -0.929 1.00 92.38 84 SER A O 1
ATOM 636 N N . PHE A 1 85 ? 10.518 -2.722 0.247 1.00 95.88 85 PHE A N 1
ATOM 637 C CA . PHE A 1 85 ? 9.474 -2.815 -0.781 1.00 95.88 85 PHE A CA 1
ATOM 638 C C . PHE A 1 85 ? 8.184 -2.200 -0.248 1.00 95.88 85 PHE A C 1
ATOM 640 O O . PHE A 1 85 ? 7.269 -2.920 0.146 1.00 95.88 85 PHE A O 1
ATOM 647 N N . HIS A 1 86 ? 8.115 -0.870 -0.179 1.00 97.19 86 HIS A N 1
ATOM 648 C CA . HIS A 1 86 ? 6.919 -0.193 0.320 1.00 97.19 86 HIS A CA 1
ATOM 649 C C . HIS A 1 86 ? 5.722 -0.341 -0.619 1.00 97.19 86 HIS A C 1
ATOM 651 O O . HIS A 1 86 ? 5.846 -0.249 -1.840 1.00 97.19 86 HIS A O 1
ATOM 657 N N . HIS A 1 87 ? 4.539 -0.509 -0.030 1.00 97.12 87 HIS A N 1
ATOM 658 C CA . HIS A 1 87 ? 3.315 -0.812 -0.763 1.00 97.12 87 HIS A CA 1
ATOM 659 C C . HIS A 1 87 ? 2.948 0.251 -1.804 1.00 97.12 87 HIS A C 1
ATOM 661 O O . HIS A 1 87 ? 2.721 -0.107 -2.951 1.00 97.12 87 HIS A O 1
ATOM 667 N N . ALA A 1 88 ? 2.923 1.537 -1.442 1.00 96.94 88 ALA A N 1
ATOM 668 C CA . ALA A 1 88 ? 2.475 2.598 -2.349 1.00 96.94 88 ALA A CA 1
ATOM 669 C C . ALA A 1 88 ? 3.363 2.751 -3.611 1.00 96.94 88 ALA A C 1
ATOM 671 O O . ALA A 1 88 ? 2.815 2.686 -4.713 1.00 96.94 88 ALA A O 1
ATOM 672 N N . PRO A 1 89 ? 4.709 2.854 -3.512 1.00 97.69 89 PRO A N 1
ATOM 673 C CA . PRO A 1 89 ? 5.578 2.855 -4.690 1.00 97.69 89 PRO A CA 1
ATOM 674 C C . PRO A 1 89 ? 5.458 1.584 -5.538 1.00 97.69 89 PRO A C 1
ATOM 676 O O . PRO A 1 89 ? 5.396 1.678 -6.759 1.00 97.69 89 PRO A O 1
ATOM 679 N N . ILE A 1 90 ? 5.386 0.402 -4.912 1.00 98.25 90 ILE A N 1
ATOM 680 C CA . ILE A 1 90 ? 5.223 -0.864 -5.646 1.00 98.25 90 ILE A CA 1
ATOM 681 C C . ILE A 1 90 ? 3.874 -0.917 -6.362 1.00 98.25 90 ILE A C 1
ATOM 683 O O . ILE A 1 90 ? 3.810 -1.370 -7.499 1.00 98.25 90 ILE A O 1
ATOM 687 N N . PHE A 1 91 ? 2.802 -0.455 -5.723 1.00 98.44 91 PHE A N 1
ATOM 688 C CA . PHE A 1 91 ? 1.471 -0.445 -6.316 1.00 98.44 91 PHE A CA 1
ATOM 689 C C . PHE A 1 91 ? 1.440 0.424 -7.574 1.00 98.44 91 PHE A C 1
ATOM 691 O O . PHE A 1 91 ? 0.987 -0.042 -8.617 1.00 98.44 91 PHE A O 1
ATOM 698 N N . GLY A 1 92 ? 1.979 1.647 -7.498 1.00 98.25 92 GLY A N 1
ATOM 699 C CA . GLY A 1 92 ? 2.090 2.526 -8.663 1.00 98.25 92 GLY A CA 1
ATOM 700 C C . GLY A 1 92 ? 2.995 1.948 -9.754 1.00 98.25 92 GLY A C 1
ATOM 701 O O . GLY A 1 92 ? 2.607 1.942 -10.916 1.00 98.25 92 GLY A O 1
ATOM 702 N N . LEU A 1 93 ? 4.144 1.370 -9.381 1.00 98.50 93 LEU A N 1
ATOM 703 C CA . LEU A 1 93 ? 5.054 0.701 -10.318 1.00 98.50 93 LEU A CA 1
ATOM 704 C C . LEU A 1 93 ? 4.348 -0.427 -11.085 1.00 98.50 93 LEU A C 1
ATOM 706 O O . LEU A 1 93 ? 4.432 -0.490 -12.308 1.00 98.50 93 LEU A O 1
ATOM 710 N N . VAL A 1 94 ? 3.640 -1.309 -10.372 1.00 98.50 94 VAL A N 1
ATOM 711 C CA . VAL A 1 94 ? 2.894 -2.421 -10.979 1.00 98.50 94 VAL A CA 1
ATOM 712 C C . VAL A 1 94 ? 1.804 -1.888 -11.906 1.00 98.50 94 VAL A C 1
ATOM 714 O O . VAL A 1 94 ? 1.707 -2.348 -13.037 1.00 98.50 94 VAL A O 1
ATOM 717 N N . CYS A 1 95 ? 1.017 -0.902 -11.469 1.00 98.44 95 CYS A N 1
ATOM 718 C CA . CYS A 1 95 ? -0.044 -0.333 -12.300 1.00 98.44 95 CYS A CA 1
ATOM 719 C C . CYS A 1 95 ? 0.508 0.325 -13.574 1.00 98.44 95 CYS A C 1
ATOM 721 O O . CYS A 1 95 ? -0.007 0.067 -14.660 1.00 98.44 95 CYS A O 1
ATOM 723 N N . GLY A 1 96 ? 1.588 1.105 -13.460 1.00 98.31 96 GLY A N 1
ATOM 724 C CA . GLY A 1 96 ? 2.235 1.747 -14.606 1.00 98.31 96 GLY A CA 1
ATOM 725 C C . GLY A 1 96 ? 2.807 0.736 -15.601 1.00 98.31 96 GLY A C 1
ATOM 726 O O . GLY A 1 96 ? 2.591 0.870 -16.803 1.00 98.31 96 GLY A O 1
ATOM 727 N N . LEU A 1 97 ? 3.460 -0.330 -15.120 1.00 98.31 97 LEU A N 1
ATOM 728 C CA . LEU A 1 97 ? 3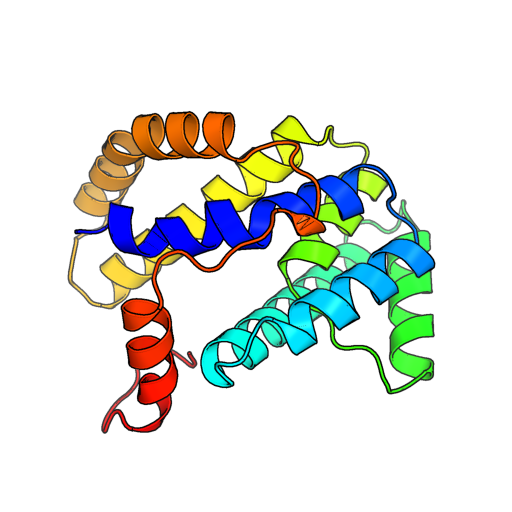.964 -1.410 -15.981 1.00 98.31 97 LEU A CA 1
ATOM 729 C C . LEU A 1 97 ? 2.850 -2.206 -16.676 1.00 98.31 97 LEU A C 1
ATOM 731 O O . LEU A 1 97 ? 3.071 -2.736 -17.762 1.00 98.31 97 LEU A O 1
ATOM 735 N N . LEU A 1 98 ? 1.664 -2.283 -16.069 1.00 98.06 98 LEU A N 1
ATOM 736 C CA . LEU A 1 98 ? 0.478 -2.911 -16.659 1.00 98.06 98 LEU A CA 1
ATOM 737 C C . LEU A 1 98 ? -0.323 -1.962 -17.571 1.00 98.06 98 LEU A C 1
ATOM 739 O O . LEU A 1 98 ? -1.346 -2.369 -18.117 1.00 98.06 98 LEU A O 1
ATOM 743 N N . GLY A 1 99 ? 0.119 -0.713 -17.746 1.00 97.62 99 GLY A N 1
ATOM 744 C CA . GLY A 1 99 ? -0.514 0.257 -18.643 1.00 97.62 99 GLY A CA 1
ATOM 745 C C . GLY A 1 99 ? -1.750 0.958 -18.073 1.00 97.62 99 GLY A C 1
ATOM 746 O O . GLY A 1 99 ? -2.532 1.520 -18.838 1.00 97.62 99 GLY A O 1
ATOM 747 N N . PHE A 1 100 ? -1.946 0.945 -16.752 1.00 97.94 100 PHE A N 1
ATOM 748 C CA . PHE A 1 100 ? -3.008 1.726 -16.116 1.00 97.94 100 PHE A CA 1
ATOM 749 C C . PHE A 1 100 ? -2.645 3.213 -16.105 1.00 97.94 100 PHE A C 1
ATOM 751 O O . PHE A 1 100 ? -1.502 3.585 -15.832 1.00 97.94 100 PHE A O 1
ATOM 758 N N . ASP A 1 101 ? -3.633 4.081 -16.327 1.00 96.94 101 ASP A N 1
ATOM 759 C CA . ASP A 1 101 ? -3.442 5.514 -16.127 1.00 96.94 101 ASP A CA 1
ATOM 760 C C . ASP A 1 101 ? -3.299 5.852 -14.632 1.00 96.94 101 ASP A C 1
ATOM 762 O O . ASP A 1 101 ? -3.719 5.107 -13.734 1.00 96.94 101 ASP A O 1
ATOM 766 N N . SER A 1 102 ? -2.704 7.009 -14.347 1.00 95.69 102 SER A N 1
ATOM 767 C CA . SER A 1 102 ? -2.427 7.432 -12.976 1.00 95.69 102 SER A CA 1
ATOM 768 C C . SER A 1 102 ? -3.692 7.659 -12.145 1.00 95.69 102 SER A C 1
ATOM 770 O O . SER A 1 102 ? -3.682 7.396 -10.938 1.00 95.69 102 SER A O 1
ATOM 772 N N . GLY A 1 103 ? -4.786 8.113 -12.758 1.00 95.94 103 GLY A N 1
ATOM 773 C CA . GLY A 1 103 ? -6.053 8.357 -12.080 1.00 95.94 103 GLY A CA 1
ATOM 774 C C . GLY A 1 103 ? -6.718 7.056 -11.646 1.00 95.94 103 GLY A C 1
ATOM 775 O O . GLY A 1 103 ? -7.130 6.930 -10.490 1.00 95.94 103 GLY A O 1
ATOM 776 N N . THR A 1 104 ? -6.770 6.065 -12.535 1.00 96.88 104 THR A N 1
ATOM 777 C CA . THR A 1 104 ? -7.269 4.721 -12.212 1.00 96.88 104 THR A CA 1
ATOM 778 C C . THR A 1 104 ? -6.405 4.052 -11.148 1.00 96.88 104 THR A C 1
ATOM 780 O O . THR A 1 104 ? -6.940 3.492 -10.193 1.00 96.88 104 THR A O 1
ATOM 783 N N . SER A 1 105 ? -5.080 4.175 -11.244 1.00 97.56 105 SER A N 1
ATOM 784 C CA . SER A 1 105 ? -4.141 3.599 -10.270 1.00 97.56 105 SER A CA 1
ATOM 785 C C . SER A 1 105 ? -4.349 4.169 -8.862 1.00 97.56 105 SER A C 1
ATOM 787 O O . SER A 1 105 ? -4.464 3.427 -7.886 1.00 97.56 105 SER A O 1
ATOM 789 N N . GLN A 1 106 ? -4.478 5.492 -8.743 1.00 96.19 106 GLN A N 1
ATOM 790 C CA . GLN A 1 106 ? -4.723 6.157 -7.459 1.00 96.19 106 GLN A CA 1
ATOM 791 C C . GLN A 1 106 ? -6.097 5.788 -6.874 1.00 96.19 106 GLN A C 1
ATOM 793 O O . GLN A 1 106 ? -6.188 5.452 -5.691 1.00 96.19 106 GLN A O 1
ATOM 798 N N . ARG A 1 107 ? -7.158 5.753 -7.693 1.00 95.00 107 ARG A N 1
ATOM 799 C CA . ARG A 1 107 ? -8.494 5.311 -7.251 1.00 95.00 107 ARG A CA 1
ATOM 800 C C . ARG A 1 107 ? -8.518 3.846 -6.823 1.00 95.00 107 ARG A C 1
ATOM 802 O O . ARG A 1 107 ? -9.112 3.522 -5.795 1.00 95.00 107 ARG A O 1
ATOM 809 N N . ALA A 1 108 ? -7.849 2.964 -7.564 1.00 95.50 108 ALA A N 1
ATOM 810 C CA . ALA A 1 108 ? -7.745 1.548 -7.227 1.00 95.50 108 ALA A CA 1
ATOM 811 C C . ALA A 1 108 ? -7.054 1.351 -5.872 1.00 95.50 108 ALA A C 1
ATOM 813 O O . ALA A 1 108 ? -7.543 0.593 -5.032 1.00 95.50 108 ALA A O 1
ATOM 814 N N . TYR A 1 109 ? -5.970 2.088 -5.615 1.00 95.19 109 TYR A N 1
ATOM 815 C CA . TYR A 1 109 ? -5.304 2.063 -4.316 1.00 95.19 109 TYR A CA 1
ATOM 816 C C . TYR A 1 109 ? -6.224 2.523 -3.182 1.00 95.19 109 TYR A C 1
ATOM 818 O O . TYR A 1 109 ? -6.279 1.890 -2.119 1.00 95.19 109 TYR A O 1
ATOM 826 N N . MET A 1 110 ? -6.986 3.597 -3.410 1.00 92.00 110 MET A N 1
ATOM 827 C CA . MET A 1 110 ? -7.942 4.087 -2.420 1.00 92.00 110 MET A CA 1
ATOM 828 C C . MET A 1 110 ? -9.039 3.074 -2.126 1.00 92.00 110 MET A C 1
ATOM 830 O O . MET A 1 110 ? -9.346 2.820 -0.960 1.00 92.00 110 MET A O 1
ATOM 834 N N . PHE A 1 111 ? -9.585 2.450 -3.167 1.00 91.88 111 PHE A N 1
ATOM 835 C CA . PHE A 1 111 ? -10.585 1.401 -3.034 1.00 91.88 111 PHE A CA 1
ATOM 836 C C . PHE A 1 111 ? -10.062 0.216 -2.213 1.00 91.88 111 PHE A C 1
ATOM 838 O O . PHE A 1 111 ? -10.729 -0.217 -1.272 1.00 91.88 111 PHE A O 1
ATOM 845 N N . VAL A 1 112 ? -8.861 -0.286 -2.524 1.00 92.56 112 VAL A N 1
ATOM 846 C CA . VAL A 1 112 ? -8.244 -1.410 -1.800 1.00 92.56 112 VAL A CA 1
ATOM 847 C C . VAL A 1 112 ? -8.015 -1.052 -0.331 1.00 92.56 112 VAL A C 1
ATOM 849 O O . VAL A 1 112 ? -8.394 -1.822 0.551 1.00 92.56 112 VAL A O 1
ATOM 852 N N . THR A 1 113 ? -7.485 0.142 -0.058 1.00 90.25 113 THR A N 1
ATOM 853 C CA . THR A 1 113 ? -7.239 0.621 1.312 1.00 90.25 113 THR A CA 1
ATOM 854 C C . THR A 1 113 ? -8.539 0.719 2.110 1.00 90.25 113 THR A C 1
ATOM 856 O O . THR A 1 113 ? -8.628 0.237 3.241 1.00 90.25 113 THR A O 1
ATOM 859 N N . LEU A 1 114 ? -9.580 1.303 1.514 1.00 90.06 114 LEU A N 1
ATOM 860 C CA . LEU A 1 114 ? -10.889 1.435 2.143 1.00 90.06 114 LEU A CA 1
ATOM 861 C C . LEU A 1 114 ? -11.513 0.068 2.443 1.00 90.06 114 LEU A C 1
ATOM 863 O O . LEU A 1 114 ? -11.993 -0.169 3.555 1.00 90.06 114 LEU A O 1
ATOM 867 N N . ARG A 1 115 ? -11.482 -0.835 1.460 1.00 91.19 115 ARG A N 1
ATOM 868 C CA . ARG A 1 115 ? -11.973 -2.208 1.599 1.00 91.19 115 ARG A CA 1
ATOM 869 C C . ARG A 1 115 ? -11.274 -2.922 2.754 1.00 91.19 115 ARG A C 1
ATOM 871 O O . ARG A 1 115 ? -11.940 -3.591 3.542 1.00 91.19 115 ARG A O 1
ATOM 878 N N . ASP A 1 116 ? -9.961 -2.767 2.888 1.00 91.31 116 ASP A N 1
ATOM 879 C CA . ASP A 1 116 ? -9.186 -3.428 3.941 1.00 91.31 116 ASP A CA 1
ATOM 880 C C . ASP A 1 116 ? -9.542 -2.898 5.337 1.00 91.31 116 ASP A C 1
ATOM 882 O O . ASP A 1 116 ? -9.695 -3.687 6.275 1.00 91.31 116 ASP A O 1
ATOM 886 N N . VAL A 1 117 ? -9.785 -1.590 5.475 1.00 90.25 117 VAL A N 1
ATOM 887 C CA . VAL A 1 117 ? -10.265 -0.985 6.732 1.00 90.25 117 VAL A CA 1
ATOM 888 C C . VAL A 1 117 ? -11.660 -1.500 7.104 1.00 90.25 117 VAL A C 1
ATOM 890 O O . VAL A 1 117 ? -11.900 -1.855 8.261 1.00 90.25 117 VAL A O 1
ATOM 893 N N . ILE A 1 118 ? -12.580 -1.579 6.142 1.00 92.81 118 ILE A N 1
ATOM 894 C CA . ILE A 1 118 ? -13.947 -2.080 6.366 1.00 92.81 118 ILE A CA 1
ATOM 895 C C . ILE A 1 118 ? -13.936 -3.582 6.698 1.00 92.81 118 ILE A C 1
ATOM 897 O O . ILE A 1 118 ? -14.636 -4.034 7.610 1.00 92.81 118 ILE A O 1
ATOM 901 N N . SER A 1 119 ? -13.085 -4.355 6.023 1.00 92.81 119 SER A N 1
ATOM 902 C CA . SER A 1 119 ? -12.852 -5.770 6.324 1.00 92.81 119 SER A CA 1
ATOM 903 C C . SER A 1 119 ? -12.298 -5.961 7.741 1.00 92.81 119 SER A C 1
ATOM 905 O O . SER A 1 119 ? -12.780 -6.806 8.501 1.00 92.81 119 SER A O 1
ATOM 907 N N . ALA A 1 120 ? -11.343 -5.127 8.164 1.00 92.00 120 ALA A N 1
ATOM 908 C CA . ALA A 1 120 ? -10.844 -5.131 9.536 1.00 92.00 120 ALA A CA 1
ATOM 909 C C . ALA A 1 120 ? -11.945 -4.801 10.556 1.00 92.00 120 ALA A C 1
ATOM 911 O O . ALA A 1 120 ? -12.067 -5.516 11.548 1.00 92.00 120 ALA A O 1
ATOM 912 N N . ALA A 1 121 ? -12.787 -3.796 10.294 1.00 92.56 121 ALA A N 1
ATOM 913 C CA . ALA A 1 121 ? -13.923 -3.461 11.157 1.00 92.56 121 ALA A CA 1
ATOM 914 C C . ALA A 1 121 ? -14.910 -4.633 11.299 1.00 92.56 121 ALA A C 1
ATOM 916 O O . ALA A 1 121 ? -15.414 -4.887 12.392 1.00 92.56 121 ALA A O 1
ATOM 917 N N . THR A 1 122 ? -15.125 -5.386 10.219 1.00 94.25 122 THR A N 1
ATOM 918 C CA . THR A 1 122 ? -15.978 -6.582 10.239 1.00 94.25 122 THR A CA 1
ATOM 919 C C . THR A 1 122 ? -15.382 -7.682 11.121 1.00 94.25 122 THR A C 1
ATOM 921 O O . THR A 1 122 ? -16.059 -8.216 11.994 1.00 94.25 122 THR A O 1
ATOM 924 N N . ARG A 1 123 ? -14.084 -7.980 10.969 1.00 93.88 123 ARG A N 1
ATOM 925 C CA . ARG A 1 123 ? -13.373 -8.993 11.782 1.00 93.88 123 ARG A CA 1
ATOM 926 C C . ARG A 1 123 ? -13.223 -8.605 13.255 1.00 93.88 123 ARG A C 1
ATOM 928 O O . ARG A 1 123 ? -13.121 -9.481 14.104 1.00 93.88 123 ARG A O 1
ATOM 935 N N . LEU A 1 124 ? -13.217 -7.307 13.555 1.00 92.44 124 LEU A N 1
ATOM 936 C CA . LEU A 1 124 ? -13.260 -6.772 14.920 1.00 92.44 124 LEU A CA 1
ATOM 937 C C . LEU A 1 124 ? -14.677 -6.739 15.508 1.00 92.44 124 LEU A C 1
ATOM 939 O O . LEU A 1 124 ? -14.860 -6.214 16.602 1.00 92.44 124 LEU A O 1
ATOM 943 N N . ASN A 1 125 ? -15.673 -7.267 14.788 1.00 93.44 125 ASN A N 1
ATOM 944 C CA . ASN A 1 125 ? -17.079 -7.271 15.185 1.00 93.44 125 ASN A CA 1
ATOM 945 C C . ASN A 1 125 ? -17.655 -5.861 15.442 1.00 93.44 125 ASN A C 1
ATOM 947 O O . ASN A 1 125 ? -18.574 -5.688 16.237 1.00 93.44 125 ASN A O 1
ATOM 951 N N . VAL A 1 126 ? -17.106 -4.837 14.775 1.00 94.50 126 VAL A N 1
ATOM 952 C CA . VAL A 1 126 ? -17.601 -3.448 14.840 1.00 94.50 126 VAL A CA 1
ATOM 953 C C . VAL A 1 126 ? -18.810 -3.260 13.921 1.00 94.50 126 VAL A C 1
ATOM 955 O O . VAL A 1 126 ? -19.702 -2.471 14.215 1.00 94.50 126 VAL A O 1
ATOM 958 N N . VAL A 1 127 ? -18.839 -3.974 12.793 1.00 95.19 127 VAL A N 1
ATOM 959 C CA . VAL A 1 127 ? -19.926 -3.936 11.810 1.00 95.19 127 VAL A CA 1
ATOM 960 C C . VAL A 1 127 ? -20.148 -5.333 11.226 1.00 95.19 127 VAL A C 1
ATOM 962 O O . VAL A 1 127 ? -19.192 -6.070 11.011 1.00 95.19 127 VAL A O 1
ATOM 965 N N . GLY A 1 128 ? -21.400 -5.717 10.971 1.00 95.25 128 GLY A N 1
ATOM 966 C CA . GLY A 1 128 ? -21.712 -6.981 10.291 1.00 95.25 128 GLY A CA 1
ATOM 967 C C . GLY A 1 128 ? -21.477 -6.911 8.771 1.00 95.25 128 GLY A C 1
ATOM 968 O O . GLY A 1 128 ? -21.405 -5.811 8.225 1.00 95.25 128 GLY A O 1
ATOM 969 N N . PRO A 1 129 ? -21.439 -8.048 8.048 1.00 93.56 129 PRO A N 1
ATOM 970 C CA . PRO A 1 129 ? -21.141 -8.078 6.608 1.00 93.56 129 PRO A CA 1
ATOM 971 C C . PRO A 1 129 ? -22.053 -7.192 5.746 1.00 93.56 129 PRO A C 1
ATOM 973 O O . PRO A 1 129 ? -21.580 -6.474 4.869 1.00 93.56 129 PRO A O 1
ATOM 976 N N . LEU A 1 130 ? -23.361 -7.183 6.028 1.00 95.50 130 LEU A N 1
ATOM 977 C CA . LEU A 1 130 ? -24.302 -6.313 5.317 1.00 95.50 130 LEU A CA 1
ATOM 978 C C . LEU A 1 130 ? -24.043 -4.830 5.627 1.00 95.50 130 LEU A C 1
ATOM 980 O O . LEU A 1 130 ? -24.001 -4.000 4.723 1.00 95.50 130 LEU A O 1
ATOM 984 N N . GLY A 1 131 ? -23.810 -4.502 6.901 1.00 94.69 131 GLY A N 1
ATOM 985 C CA . GLY A 1 131 ? -23.475 -3.141 7.319 1.00 94.69 131 GLY A CA 1
ATOM 986 C C . GLY A 1 131 ? -22.149 -2.654 6.729 1.00 94.69 131 GLY A C 1
ATOM 987 O O . GLY A 1 131 ? -22.021 -1.476 6.412 1.00 94.69 131 GLY A O 1
ATOM 988 N N . ALA A 1 132 ? -21.185 -3.553 6.521 1.00 94.06 132 ALA A N 1
ATOM 989 C CA . ALA A 1 132 ? -19.909 -3.255 5.885 1.00 94.06 132 ALA A CA 1
ATOM 990 C C . ALA A 1 132 ? -20.093 -2.826 4.420 1.00 94.06 132 ALA A C 1
ATOM 992 O O . ALA A 1 132 ? -19.515 -1.823 4.002 1.00 94.06 132 ALA A O 1
ATOM 993 N N . ALA A 1 133 ? -20.951 -3.526 3.669 1.00 93.62 133 ALA A N 1
ATOM 994 C CA . ALA A 1 133 ? -21.288 -3.157 2.294 1.00 93.62 133 ALA A CA 1
ATOM 995 C C . ALA A 1 133 ? -22.000 -1.794 2.224 1.00 93.62 133 ALA A C 1
ATOM 997 O O . ALA A 1 133 ? -21.638 -0.945 1.406 1.00 93.62 133 ALA A O 1
ATOM 998 N N . VAL A 1 134 ? -22.958 -1.549 3.127 1.00 94.88 134 VAL A N 1
ATOM 999 C CA . VAL A 1 134 ? -23.640 -0.247 3.241 1.00 94.88 134 VAL A CA 1
ATOM 1000 C C . VAL A 1 134 ? -22.640 0.865 3.560 1.00 94.88 134 VAL A C 1
ATOM 1002 O O . VAL A 1 134 ? -22.643 1.904 2.901 1.00 94.88 134 VAL A O 1
ATOM 1005 N N . LEU A 1 135 ? -21.744 0.641 4.523 1.00 92.31 135 LEU A N 1
ATOM 1006 C CA . LEU A 1 135 ? -20.718 1.608 4.903 1.00 92.31 135 LEU A CA 1
ATOM 1007 C C . LEU A 1 135 ? -19.775 1.915 3.735 1.00 92.31 135 LEU A C 1
ATOM 1009 O O . LEU A 1 135 ? -19.462 3.081 3.507 1.00 92.31 135 LEU A O 1
ATOM 1013 N N . GLN A 1 136 ? -19.349 0.897 2.981 1.00 91.38 136 GLN A N 1
ATOM 1014 C CA . GLN A 1 136 ? -18.489 1.077 1.811 1.00 91.38 136 GLN A CA 1
ATOM 1015 C C . GLN A 1 136 ? -19.153 1.954 0.748 1.00 91.38 136 GLN A C 1
ATOM 1017 O O . GLN A 1 136 ? -18.499 2.836 0.195 1.00 91.38 136 GLN A O 1
ATOM 1022 N N . HIS A 1 137 ? -20.449 1.756 0.500 1.00 91.88 137 HIS A N 1
ATOM 1023 C CA . HIS A 1 137 ? -21.209 2.603 -0.415 1.00 91.88 137 HIS A CA 1
ATOM 1024 C C . HIS A 1 137 ? -21.304 4.052 0.090 1.00 91.88 137 HIS A C 1
ATOM 1026 O O . HIS A 1 137 ? -21.035 4.985 -0.661 1.00 91.88 137 HIS A O 1
ATOM 1032 N N . GLN A 1 138 ? -21.613 4.252 1.374 1.00 91.88 138 GLN A N 1
ATOM 1033 C CA . GLN A 1 138 ? -21.764 5.588 1.964 1.00 91.88 138 GLN A CA 1
ATOM 1034 C C . GLN A 1 138 ? -20.476 6.416 1.929 1.00 91.88 138 GLN A C 1
ATOM 1036 O O . GLN A 1 138 ? -20.518 7.626 1.714 1.00 91.88 138 GLN A O 1
ATOM 1041 N N . VAL A 1 139 ? -19.322 5.784 2.146 1.00 89.81 139 VAL A N 1
ATOM 1042 C CA . VAL A 1 139 ? -18.030 6.488 2.165 1.00 89.81 139 VAL A CA 1
ATOM 1043 C C . VAL A 1 139 ? -17.397 6.630 0.779 1.00 89.81 139 VAL A C 1
ATOM 1045 O O . VAL A 1 139 ? -16.407 7.347 0.659 1.00 89.81 139 VAL A O 1
ATOM 1048 N N . ALA A 1 140 ? -17.955 5.999 -0.261 1.00 89.31 140 ALA A N 1
ATOM 1049 C CA . ALA A 1 140 ? -17.407 6.040 -1.616 1.00 89.31 140 ALA A CA 1
ATOM 1050 C C . ALA A 1 140 ? -17.338 7.468 -2.178 1.00 89.31 140 ALA A C 1
ATOM 1052 O O . ALA A 1 140 ? -16.298 7.860 -2.697 1.00 89.31 140 ALA A O 1
ATOM 1053 N N . LEU A 1 141 ? -18.400 8.266 -2.005 1.00 89.19 141 LEU A N 1
ATOM 1054 C CA . LEU A 1 141 ? -18.426 9.665 -2.459 1.00 89.19 141 LEU A CA 1
ATOM 1055 C C . LEU A 1 141 ? -17.347 10.502 -1.765 1.00 89.19 141 LEU A C 1
ATOM 1057 O O . LEU A 1 141 ? -16.595 11.218 -2.414 1.00 89.19 141 LEU A O 1
ATOM 1061 N N . VAL A 1 142 ? -17.204 10.337 -0.448 1.00 89.00 142 VAL A N 1
ATOM 1062 C CA . VAL A 1 142 ? -16.178 11.048 0.326 1.00 89.00 142 VAL A CA 1
ATOM 1063 C C . VAL A 1 142 ? -14.770 10.617 -0.092 1.00 89.00 142 VAL A C 1
ATOM 1065 O O . VAL A 1 142 ? -13.867 11.448 -0.170 1.00 89.00 142 VAL A O 1
ATOM 1068 N N . ALA A 1 143 ? -14.561 9.326 -0.356 1.00 87.62 143 ALA A N 1
ATOM 1069 C CA . ALA A 1 143 ? -13.283 8.816 -0.840 1.00 87.62 143 ALA A CA 1
ATOM 1070 C C . ALA A 1 143 ? -12.943 9.366 -2.234 1.00 87.62 143 ALA A C 1
ATOM 1072 O O . ALA A 1 143 ? -11.781 9.683 -2.485 1.00 87.62 143 ALA A O 1
ATOM 1073 N N . GLU A 1 144 ? -13.934 9.525 -3.112 1.00 90.12 144 GLU A N 1
ATOM 1074 C CA . GLU A 1 144 ? -13.756 10.126 -4.436 1.00 90.12 144 GLU A CA 1
ATOM 1075 C C . GLU A 1 144 ? -13.423 11.623 -4.335 1.00 90.12 144 GLU A C 1
ATOM 1077 O O . GLU A 1 144 ? -12.450 12.069 -4.941 1.00 90.12 144 GLU A O 1
ATOM 1082 N N . ASP A 1 145 ? -14.134 12.387 -3.502 1.00 90.25 145 ASP A N 1
ATOM 1083 C CA . ASP A 1 145 ? -13.840 13.809 -3.262 1.00 90.25 145 ASP A CA 1
ATOM 1084 C C . ASP A 1 145 ? -12.421 14.014 -2.707 1.00 90.25 145 ASP A C 1
ATOM 1086 O O . ASP A 1 145 ? -11.672 14.891 -3.151 1.00 90.25 145 ASP A O 1
ATOM 1090 N N . LEU A 1 146 ? -12.018 13.174 -1.748 1.00 86.25 146 LEU A N 1
ATOM 1091 C CA . LEU A 1 146 ? -10.665 13.192 -1.192 1.00 86.25 146 LEU A CA 1
ATOM 1092 C C . LEU A 1 146 ? -9.617 12.774 -2.224 1.00 86.25 146 LEU A C 1
ATOM 1094 O O . LEU A 1 146 ? -8.543 13.375 -2.261 1.00 86.25 146 LEU A O 1
ATOM 1098 N N . SER A 1 147 ? -9.927 11.790 -3.070 1.00 88.50 147 SER A N 1
ATOM 1099 C CA . SER A 1 147 ? -9.056 11.400 -4.179 1.00 88.50 147 SER A CA 1
ATOM 1100 C C . SER A 1 147 ? -8.853 12.593 -5.102 1.00 88.50 147 SER A C 1
ATOM 1102 O O . SER A 1 147 ? -7.722 13.029 -5.266 1.00 88.50 147 SER A O 1
ATOM 1104 N N . ASN A 1 148 ? -9.921 13.227 -5.587 1.00 90.50 148 ASN A N 1
ATOM 1105 C CA . ASN A 1 148 ? -9.832 14.395 -6.469 1.00 90.50 148 ASN A CA 1
ATOM 1106 C C . ASN A 1 148 ? -9.027 15.557 -5.863 1.00 90.50 148 ASN A C 1
ATOM 1108 O O . ASN A 1 148 ? -8.321 16.258 -6.584 1.00 90.50 148 ASN A O 1
ATOM 1112 N N . LYS A 1 149 ? -9.071 15.742 -4.538 1.00 89.25 149 LYS A N 1
ATOM 1113 C CA . LYS A 1 149 ? -8.275 16.764 -3.839 1.00 89.25 149 LYS A CA 1
ATOM 1114 C C . LYS A 1 149 ? -6.767 16.473 -3.821 1.00 89.25 149 LYS A C 1
ATOM 1116 O O . LYS A 1 149 ? -5.970 17.416 -3.843 1.00 89.25 149 LYS A O 1
ATOM 1121 N N . TRP A 1 150 ? -6.370 15.208 -3.693 1.00 90.44 150 TRP A N 1
ATOM 1122 C CA . TRP A 1 150 ? -4.977 14.801 -3.441 1.00 90.44 150 TRP A CA 1
ATOM 1123 C C . TRP A 1 150 ? -4.303 14.083 -4.617 1.00 90.44 150 TRP A C 1
ATOM 1125 O O . TRP A 1 150 ? -3.090 13.883 -4.591 1.00 90.44 150 TRP A O 1
ATOM 1135 N N . MET A 1 151 ? -5.067 13.723 -5.645 1.00 92.31 151 MET A N 1
ATOM 1136 C CA . MET A 1 151 ? -4.592 13.028 -6.835 1.00 92.31 151 MET A CA 1
ATOM 1137 C C . MET A 1 151 ? -3.624 13.899 -7.643 1.00 92.31 151 MET A C 1
ATOM 1139 O O . MET A 1 151 ? -3.770 15.119 -7.702 1.00 92.31 151 MET A O 1
ATOM 1143 N N . ASN A 1 152 ? -2.665 13.255 -8.311 1.00 95.06 152 ASN A N 1
ATOM 1144 C CA . ASN A 1 152 ? -1.725 13.888 -9.249 1.00 95.06 152 ASN A CA 1
ATOM 1145 C C . ASN A 1 152 ? -0.831 14.980 -8.638 1.00 95.06 152 ASN A C 1
ATOM 1147 O O . ASN A 1 152 ? -0.391 15.891 -9.339 1.00 95.06 152 ASN A O 1
ATOM 1151 N N . ARG A 1 153 ? -0.557 14.889 -7.336 1.00 94.88 153 ARG A N 1
ATOM 1152 C CA . ARG A 1 153 ? 0.363 15.791 -6.640 1.00 94.88 153 ARG A CA 1
ATOM 1153 C C . ARG A 1 153 ? 1.801 15.308 -6.701 1.00 94.88 153 ARG A C 1
ATOM 1155 O O . ARG A 1 153 ? 2.064 14.107 -6.813 1.00 94.88 153 ARG A O 1
ATOM 1162 N N . ALA A 1 154 ? 2.725 16.254 -6.590 1.00 94.81 154 ALA A N 1
ATOM 1163 C CA . ALA A 1 154 ? 4.142 15.946 -6.510 1.00 94.81 154 ALA A CA 1
ATOM 1164 C C . ALA A 1 154 ? 4.472 15.266 -5.170 1.00 94.81 154 ALA A C 1
ATOM 1166 O O . ALA A 1 154 ? 3.799 15.477 -4.160 1.00 94.81 154 ALA A O 1
ATOM 1167 N N . VAL A 1 155 ? 5.520 14.441 -5.145 1.00 94.88 155 VAL A N 1
ATOM 1168 C CA . VAL A 1 155 ? 5.919 13.676 -3.945 1.00 94.88 155 VAL A CA 1
ATOM 1169 C C . VAL A 1 155 ? 6.359 14.603 -2.816 1.00 94.88 155 VAL A C 1
ATOM 1171 O O . VAL A 1 155 ? 6.193 14.282 -1.646 1.00 94.88 155 VAL A O 1
ATOM 1174 N N . GLU A 1 156 ? 6.863 15.778 -3.161 1.00 94.19 156 GLU A N 1
ATOM 1175 C CA . GLU A 1 156 ? 7.263 16.838 -2.242 1.00 94.19 156 GLU A CA 1
ATOM 1176 C C . GLU A 1 156 ? 6.067 17.445 -1.486 1.00 94.19 156 GLU A C 1
ATOM 1178 O O . GLU A 1 156 ? 6.243 18.012 -0.411 1.00 94.19 156 GLU A O 1
ATOM 1183 N N . GLU A 1 157 ? 4.847 17.298 -2.012 1.00 92.88 157 GLU A N 1
ATOM 1184 C CA . GLU A 1 157 ? 3.607 17.708 -1.342 1.00 92.88 157 GLU A CA 1
ATOM 1185 C C . GLU A 1 157 ? 3.032 16.611 -0.430 1.00 92.88 157 GLU A C 1
ATOM 1187 O O . GLU A 1 157 ? 2.006 16.823 0.230 1.00 92.88 157 GLU A O 1
ATOM 1192 N N . ALA A 1 158 ? 3.656 15.429 -0.398 1.00 92.44 158 ALA A N 1
ATOM 1193 C CA . ALA A 1 158 ? 3.203 14.329 0.434 1.00 92.44 158 ALA A CA 1
ATOM 1194 C C . ALA A 1 158 ? 3.318 14.700 1.916 1.00 92.44 158 ALA A C 1
ATOM 1196 O O . ALA A 1 158 ? 4.377 15.099 2.403 1.00 92.44 158 ALA A O 1
ATOM 1197 N N . CYS A 1 159 ? 2.218 14.562 2.654 1.00 88.38 159 CYS A N 1
ATOM 1198 C CA . CYS A 1 159 ? 2.164 15.002 4.044 1.00 88.38 159 CYS A CA 1
ATOM 1199 C C . CYS A 1 159 ? 1.328 14.080 4.930 1.00 88.38 159 CYS A C 1
ATOM 1201 O O . CYS A 1 159 ? 0.291 13.539 4.531 1.00 88.38 159 CYS A O 1
ATOM 1203 N N . GLN A 1 160 ? 1.776 13.939 6.179 1.00 82.81 160 GLN A N 1
ATOM 1204 C CA . GLN A 1 160 ? 1.043 13.249 7.230 1.00 82.81 160 GLN A CA 1
ATOM 1205 C C . GLN A 1 160 ? 0.091 14.240 7.910 1.00 82.81 160 GLN A C 1
ATOM 1207 O O . GLN A 1 160 ? 0.519 15.193 8.553 1.00 82.81 160 GLN A O 1
ATOM 1212 N N . THR A 1 161 ? -1.212 14.026 7.755 1.00 83.81 161 THR A N 1
ATOM 1213 C CA . THR A 1 161 ? -2.252 14.959 8.226 1.00 83.81 161 THR A CA 1
ATOM 1214 C C . THR A 1 161 ? -2.858 14.552 9.569 1.00 83.81 161 THR A C 1
ATOM 1216 O O . THR A 1 161 ? -3.587 15.332 10.179 1.00 83.81 161 THR A O 1
ATOM 1219 N N . THR A 1 162 ? -2.553 13.345 10.060 1.00 83.25 162 THR A N 1
ATOM 1220 C CA . THR A 1 162 ? -3.142 12.790 11.289 1.00 83.25 162 THR A CA 1
ATOM 1221 C C . THR A 1 162 ? -2.079 12.192 12.223 1.00 83.25 162 THR A C 1
ATOM 1223 O O . THR A 1 162 ? -2.037 10.972 12.406 1.00 83.25 162 THR A O 1
ATOM 1226 N N . PRO A 1 163 ? -1.226 13.017 12.859 1.00 82.12 163 PRO A N 1
ATOM 1227 C CA . PRO A 1 163 ? -0.127 12.536 13.707 1.00 82.12 163 PRO A CA 1
ATOM 1228 C C . PRO A 1 163 ? -0.600 11.717 14.920 1.00 82.12 163 PRO A C 1
ATOM 1230 O O . PRO A 1 163 ? 0.079 10.787 15.353 1.00 82.12 163 PRO A O 1
ATOM 1233 N N . LEU A 1 164 ? -1.796 12.008 15.446 1.00 86.19 164 LEU A N 1
ATOM 1234 C CA . LEU A 1 164 ? -2.375 11.241 16.554 1.00 86.19 164 LEU A CA 1
ATOM 1235 C C . LEU A 1 164 ? -2.687 9.796 16.154 1.00 86.19 164 LEU A C 1
ATOM 1237 O O . LEU A 1 164 ? -2.443 8.882 16.935 1.00 86.19 164 LEU A O 1
ATOM 1241 N N . LEU A 1 165 ? -3.205 9.577 14.940 1.00 82.88 165 LEU A N 1
ATOM 1242 C CA . LEU A 1 165 ? -3.481 8.225 14.453 1.00 82.88 165 LEU A CA 1
ATOM 1243 C C . LEU A 1 165 ? -2.192 7.437 14.249 1.00 82.88 165 LEU A C 1
ATOM 1245 O O . LEU A 1 165 ? -2.147 6.263 14.605 1.00 82.88 165 LEU A O 1
ATOM 1249 N N . ASP A 1 166 ? -1.150 8.091 13.739 1.00 84.00 166 ASP A N 1
ATOM 1250 C CA . ASP A 1 166 ? 0.158 7.465 13.570 1.00 84.00 166 ASP A CA 1
ATOM 1251 C C . ASP A 1 166 ? 0.771 7.062 14.922 1.00 84.00 166 ASP A C 1
ATOM 1253 O O . ASP A 1 166 ? 1.220 5.931 15.099 1.00 84.00 166 ASP A O 1
ATOM 1257 N N . THR A 1 167 ? 0.662 7.935 15.928 1.00 86.50 167 THR A N 1
ATOM 1258 C CA . THR A 1 167 ? 1.094 7.635 17.304 1.00 86.50 167 THR A CA 1
ATOM 1259 C C . THR A 1 167 ? 0.340 6.435 17.884 1.00 86.50 167 THR A C 1
ATOM 1261 O O . THR A 1 167 ? 0.956 5.500 18.392 1.00 86.50 167 THR A O 1
ATOM 1264 N N . VAL A 1 168 ? -0.994 6.420 17.769 1.00 87.38 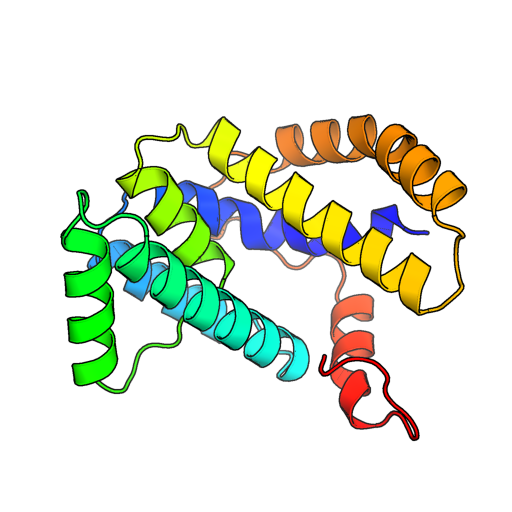168 VAL A N 1
ATOM 1265 C CA . VAL A 1 168 ? -1.835 5.314 18.262 1.00 87.38 168 VAL A CA 1
ATOM 1266 C C . VAL A 1 168 ? -1.509 4.005 17.544 1.00 87.38 168 VAL A C 1
ATOM 1268 O O . VAL A 1 168 ? -1.441 2.958 18.186 1.00 87.38 168 VAL A O 1
ATOM 1271 N N . GLN A 1 169 ? -1.270 4.045 16.231 1.00 85.88 169 GLN A N 1
ATOM 1272 C CA . GLN A 1 169 ? -0.844 2.870 15.474 1.00 85.88 169 GLN A CA 1
ATOM 1273 C C . GLN A 1 169 ? 0.520 2.360 15.959 1.00 85.88 169 GLN A C 1
ATOM 1275 O O . GLN A 1 169 ? 0.709 1.151 16.089 1.00 85.88 169 GLN A O 1
ATOM 1280 N N . GLY A 1 170 ? 1.455 3.254 16.290 1.00 87.88 170 GLY A N 1
ATOM 1281 C CA . GLY A 1 170 ? 2.739 2.883 16.891 1.00 87.88 170 GLY A CA 1
ATOM 1282 C C . GLY A 1 170 ? 2.593 2.127 18.215 1.00 87.88 170 GLY A C 1
ATOM 1283 O O . GLY A 1 170 ? 3.421 1.277 18.543 1.00 87.88 170 GLY A O 1
ATOM 1284 N N . CYS A 1 171 ? 1.496 2.345 18.943 1.00 89.56 171 CYS A N 1
ATOM 1285 C CA . CYS A 1 171 ? 1.208 1.622 20.177 1.00 89.56 171 CYS A CA 1
ATOM 1286 C C . CYS A 1 171 ? 0.678 0.192 19.969 1.00 89.56 171 CYS A C 1
ATOM 1288 O O . CYS A 1 171 ? 0.512 -0.531 20.952 1.00 89.56 171 CYS A O 1
ATOM 1290 N N . HIS A 1 172 ? 0.437 -0.255 18.730 1.00 89.44 172 HIS A N 1
ATOM 1291 C CA . HIS A 1 172 ? -0.109 -1.589 18.445 1.00 89.44 172 HIS A CA 1
ATOM 1292 C C . HIS A 1 172 ? 0.738 -2.728 19.049 1.00 89.44 172 HIS A C 1
ATOM 1294 O O . HIS A 1 172 ? 0.207 -3.762 19.454 1.00 89.44 172 HIS A O 1
ATOM 1300 N N . GLY A 1 173 ? 2.057 -2.533 19.174 1.00 87.44 173 GLY A N 1
ATOM 1301 C CA . GLY A 1 173 ? 2.967 -3.483 19.822 1.00 87.44 173 GLY A CA 1
ATOM 1302 C C . GLY A 1 173 ? 2.701 -3.721 21.315 1.00 87.44 173 GLY A C 1
ATOM 1303 O O . GLY A 1 173 ? 3.066 -4.780 21.817 1.00 87.44 173 GLY A O 1
ATOM 1304 N N . TYR A 1 174 ? 2.037 -2.785 22.000 1.00 89.88 174 TYR A N 1
ATOM 1305 C CA . TYR A 1 174 ? 1.758 -2.846 23.441 1.00 89.88 174 TYR A CA 1
ATOM 1306 C C . TYR A 1 174 ? 0.405 -3.484 23.787 1.00 89.88 174 TYR A C 1
ATOM 1308 O O . TYR A 1 174 ? 0.062 -3.603 24.962 1.00 89.88 174 TYR A O 1
ATOM 1316 N N . LEU A 1 175 ? -0.390 -3.884 22.790 1.00 88.62 175 LEU A N 1
ATOM 1317 C CA . LEU A 1 175 ? -1.673 -4.540 23.033 1.00 88.62 175 LEU A CA 1
ATOM 1318 C C . LEU A 1 175 ? -1.465 -5.930 23.651 1.00 88.62 175 LEU A C 1
ATOM 1320 O O . LEU A 1 175 ? -0.743 -6.759 23.098 1.00 88.62 175 LEU A O 1
ATOM 1324 N N . PHE A 1 176 ? -2.162 -6.202 24.760 1.00 91.75 176 PHE A N 1
ATOM 1325 C CA . PHE A 1 176 ? -2.117 -7.495 25.457 1.00 91.75 176 PHE A CA 1
ATOM 1326 C C . PHE A 1 176 ? -2.551 -8.669 24.562 1.00 91.75 176 PHE A C 1
ATOM 1328 O O . PHE A 1 176 ? -1.947 -9.736 24.596 1.00 91.75 176 PHE A O 1
ATOM 1335 N N . SER A 1 177 ? -3.578 -8.462 23.730 1.00 90.25 177 SER A N 1
ATOM 1336 C CA . SER A 1 177 ? -4.061 -9.428 22.740 1.00 90.25 177 SER A CA 1
ATOM 1337 C C . SER A 1 177 ? -4.243 -8.748 21.386 1.00 90.25 177 SER A C 1
ATOM 1339 O O . SER A 1 177 ? -4.654 -7.587 21.320 1.00 90.25 177 SER A O 1
ATOM 1341 N N . ARG A 1 178 ? -3.908 -9.459 20.302 1.00 88.94 178 ARG A N 1
ATOM 1342 C CA . ARG A 1 178 ? -3.871 -8.922 18.935 1.00 88.94 178 ARG A CA 1
ATOM 1343 C C . ARG A 1 178 ? -4.500 -9.899 17.949 1.00 88.94 178 ARG A C 1
ATOM 1345 O O . ARG A 1 178 ? -4.090 -11.051 17.871 1.00 88.94 178 ARG A O 1
ATOM 1352 N N . LEU A 1 179 ? -5.454 -9.404 17.161 1.00 88.94 179 LEU A N 1
ATOM 1353 C CA . LEU A 1 179 ? -6.028 -10.120 16.013 1.00 88.94 179 LEU A CA 1
ATOM 1354 C C . LEU A 1 179 ? -5.301 -9.801 14.694 1.00 88.94 179 LEU A C 1
ATOM 1356 O O . LEU A 1 179 ? -5.438 -10.543 13.725 1.00 88.94 179 LEU A O 1
ATOM 1360 N N . PHE A 1 180 ? -4.532 -8.708 14.653 1.00 87.56 180 PHE A N 1
ATOM 1361 C CA . PHE A 1 180 ? -3.766 -8.265 13.485 1.00 87.56 180 PHE A CA 1
ATOM 1362 C C . PHE A 1 180 ? -2.285 -8.119 13.819 1.00 87.56 180 PHE A C 1
ATOM 1364 O O . PHE A 1 180 ? -1.901 -8.055 14.984 1.00 87.56 180 PHE A O 1
ATOM 1371 N N . CYS A 1 181 ? -1.444 -8.083 12.786 1.00 84.31 181 CYS A N 1
ATOM 1372 C CA . CYS A 1 181 ? 0.004 -7.934 12.936 1.00 84.31 181 CYS A CA 1
ATOM 1373 C C . CYS A 1 181 ? 0.448 -6.470 13.104 1.00 84.31 181 CYS A C 1
ATOM 1375 O O . CYS A 1 181 ? 1.545 -6.224 13.604 1.00 84.31 181 CYS A O 1
ATOM 1377 N N . SER A 1 182 ? -0.389 -5.513 12.699 1.00 81.06 182 SER A N 1
ATOM 1378 C CA . SER A 1 182 ? -0.100 -4.075 12.637 1.00 81.06 182 SER A CA 1
ATOM 1379 C C . SER A 1 182 ? -1.374 -3.249 12.609 1.00 81.06 182 SER A C 1
ATOM 1381 O O . SER A 1 182 ? -2.337 -3.765 11.990 1.00 81.06 182 SER A O 1
#

Organism: NCBI:txid1293975

Secondary structure (DSSP, 8-state):
-TGGGTHHIIIIIHHHHHHHHHS-SHHHHHHHHHHHHHH---HHHHHHHHHHHHHHHHHHHHH-TT-HHHHHHHHHHHHTS-----HHHHHHHHHHHTT--HHHHHHHHHHHHHHHHHHHHHHTTSS-HHHHHHHHHHHHHHHHHHHHHHTT--GGG-----HHHHHHHHGGGG-SS-SS--

Radius of gyration: 16.38 Å; chains: 1; bounding box: 46×32×46 Å

Sequence (182 aa):
MAIARLHPSYSLLLPFIYAATMSPDMQTWHKLNRILDATLTNEVGRKASITQGSALIRVAAAVFTEVPSLKMMRDMSLGAGAVSFHHAPIFGLVCGLLGFDSGTSQRAYMFVTLRDVISAATRLNVVGPLGAAVLQHQVALVAEDLSNKWMNRAVEEACQTTPLLDTVQGCHGYLFSRLFCS

InterPro domains:
  IPR002639 Urease accessory protein UreF [PF01730] (16-139)
  IPR038277 UreF domain superfamily [G3DSA:1.10.4190.10] (3-161)